Protein AF-A0A0D8L6P1-F1 (afdb_monomer_lite)

Foldseek 3Di:
DDADPVGFAFWDKDFDWDFADQDPVRDTDTDTDPPRIDIDTDRDDDDDPDDADDDDVVCPPVPDDGD

pLDDT: mean 93.54, std 4.8, range [75.88, 98.38]

Sequence (67 aa):
IDRTEQGAVSGIGLIRTQLGEPGPDGRRRPKPVEGSEFILDADVLIMAFGFQSHPMPWLSGYNVQLG

Structure (mmCIF, N/CA/C/O backbone):
data_AF-A0A0D8L6P1-F1
#
_entry.id   AF-A0A0D8L6P1-F1
#
loop_
_atom_site.group_PDB
_atom_site.id
_atom_site.type_symbol
_atom_site.label_atom_id
_atom_site.label_alt_id
_atom_site.label_comp_id
_atom_site.label_asym_id
_atom_site.label_entity_id
_atom_site.label_seq_id
_atom_site.pdbx_PDB_ins_code
_atom_site.Cartn_x
_atom_site.Cartn_y
_atom_site.Cartn_z
_atom_site.occupancy
_atom_site.B_iso_or_equiv
_atom_site.auth_seq_id
_atom_site.auth_comp_id
_atom_site.auth_asym_id
_atom_site.auth_atom_id
_atom_site.pdbx_PDB_model_num
ATOM 1 N N . ILE A 1 1 ? -4.931 -6.287 8.748 1.00 91.62 1 ILE A N 1
ATOM 2 C CA . ILE A 1 1 ? -6.296 -5.924 8.308 1.00 91.62 1 ILE A CA 1
ATOM 3 C C . ILE A 1 1 ? -7.181 -6.350 9.441 1.00 91.62 1 ILE A C 1
ATOM 5 O O . ILE A 1 1 ? -7.257 -7.547 9.716 1.00 91.62 1 ILE A O 1
ATOM 9 N N . ASP A 1 2 ? -7.771 -5.370 10.090 1.00 92.25 2 ASP A N 1
ATOM 10 C CA . ASP A 1 2 ? -8.653 -5.592 11.216 1.00 92.25 2 ASP A CA 1
ATOM 11 C C . ASP A 1 2 ? -10.053 -5.823 10.668 1.00 92.25 2 ASP A C 1
ATOM 13 O O . ASP A 1 2 ? -10.408 -5.327 9.589 1.00 92.25 2 ASP A O 1
ATOM 17 N N . ARG A 1 3 ? -10.806 -6.671 11.365 1.00 93.94 3 ARG A N 1
ATOM 18 C CA . ARG A 1 3 ? -12.152 -7.047 10.959 1.00 93.94 3 ARG A CA 1
AT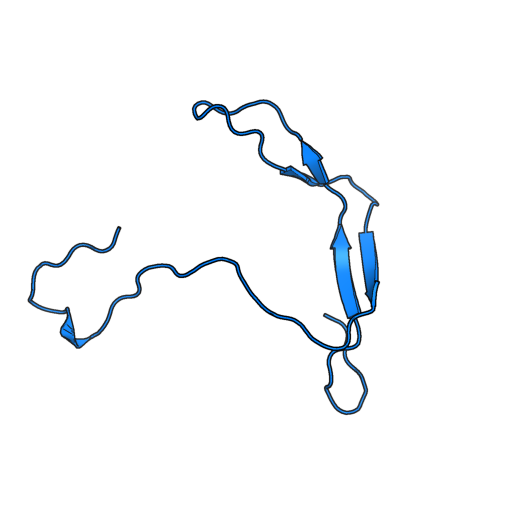OM 19 C C . ARG A 1 3 ? -13.114 -6.971 12.127 1.00 93.94 3 ARG A C 1
ATOM 21 O O . ARG A 1 3 ? -12.735 -7.248 13.262 1.00 93.94 3 ARG A O 1
ATOM 28 N N . THR A 1 4 ? -14.366 -6.663 11.816 1.00 94.12 4 THR A N 1
ATOM 29 C CA . THR A 1 4 ? -15.477 -6.773 12.762 1.00 94.12 4 THR A CA 1
ATOM 30 C C . THR A 1 4 ? -15.846 -8.239 13.012 1.00 94.12 4 THR A C 1
ATOM 32 O O . THR A 1 4 ? -15.433 -9.136 12.271 1.00 94.12 4 THR A O 1
ATOM 35 N N . GLU A 1 5 ? -16.684 -8.494 14.019 1.00 95.19 5 GLU A N 1
ATOM 36 C CA . GLU A 1 5 ? -17.229 -9.832 14.307 1.00 95.19 5 GLU A CA 1
ATOM 37 C C . GLU A 1 5 ? -18.010 -10.427 13.122 1.00 95.19 5 GLU A C 1
ATOM 39 O O . GLU A 1 5 ? -18.029 -11.638 12.921 1.00 95.19 5 GLU A O 1
ATOM 44 N N . GLN A 1 6 ? -18.616 -9.572 12.295 1.00 94.62 6 GLN A N 1
ATOM 45 C CA . GLN A 1 6 ? -19.354 -9.948 11.087 1.00 94.62 6 GLN A CA 1
ATOM 46 C C . GLN A 1 6 ? -18.434 -10.158 9.867 1.00 94.62 6 GLN A C 1
ATOM 48 O O . GLN A 1 6 ? -18.917 -10.449 8.775 1.00 94.62 6 GLN A O 1
ATOM 53 N N . GLY A 1 7 ? -17.115 -10.008 10.033 1.00 93.12 7 GLY A N 1
ATOM 54 C CA . GLY A 1 7 ? -16.107 -10.262 9.002 1.00 93.12 7 GLY A CA 1
ATOM 55 C C . GLY A 1 7 ? -15.837 -9.099 8.041 1.00 93.12 7 GLY A C 1
ATOM 56 O O . GLY A 1 7 ? -15.044 -9.268 7.110 1.00 93.12 7 GLY A O 1
ATOM 57 N N . ALA A 1 8 ? -16.448 -7.930 8.253 1.00 94.69 8 ALA A N 1
ATOM 58 C CA . ALA A 1 8 ? -16.178 -6.728 7.462 1.00 94.69 8 ALA A CA 1
ATOM 59 C C . ALA A 1 8 ? -14.804 -6.139 7.810 1.00 94.69 8 ALA A C 1
ATOM 61 O O . ALA A 1 8 ? -14.329 -6.321 8.928 1.00 94.69 8 ALA A O 1
ATOM 62 N N . VAL A 1 9 ? -14.160 -5.440 6.869 1.00 95.25 9 VAL A N 1
ATOM 63 C CA . VAL A 1 9 ? -12.921 -4.693 7.151 1.00 95.25 9 VAL A CA 1
ATOM 64 C C . VAL A 1 9 ? -13.255 -3.530 8.087 1.00 95.25 9 VAL A C 1
ATOM 66 O O . VAL A 1 9 ? -14.278 -2.882 7.899 1.00 95.25 9 VAL A O 1
ATOM 69 N N . SER A 1 10 ? -12.413 -3.294 9.090 1.00 96.31 10 SER A N 1
ATOM 70 C CA . SER A 1 10 ? -12.549 -2.163 10.020 1.00 96.31 10 SER A CA 1
ATOM 71 C C . SER A 1 10 ? -11.295 -1.293 10.101 1.00 96.31 10 SER A C 1
ATOM 73 O O . SER A 1 10 ? -11.344 -0.175 10.602 1.00 96.31 10 SER A O 1
ATOM 75 N N . GLY A 1 11 ? -10.157 -1.785 9.610 1.00 97.06 11 GLY A N 1
ATOM 76 C CA . GLY A 1 11 ? -8.915 -1.030 9.635 1.00 97.06 11 GLY A CA 1
ATOM 77 C C . GLY A 1 11 ? -7.758 -1.739 8.949 1.00 97.06 11 GLY A C 1
ATOM 78 O O . GLY A 1 11 ? -7.782 -2.943 8.659 1.00 97.06 11 GLY A O 1
ATOM 79 N N . ILE A 1 12 ? -6.711 -0.973 8.672 1.00 97.56 12 ILE A N 1
ATOM 80 C CA . ILE A 1 12 ? -5.501 -1.440 8.004 1.00 97.56 12 ILE A CA 1
ATOM 81 C C . ILE A 1 12 ? -4.301 -1.024 8.844 1.00 97.56 12 ILE A C 1
ATOM 83 O O . ILE A 1 12 ? -4.070 0.159 9.072 1.00 97.56 12 ILE A O 1
ATOM 87 N N . GLY A 1 13 ? -3.512 -2.008 9.270 1.00 97.06 13 GLY A N 1
ATOM 88 C CA . GLY A 1 13 ? -2.212 -1.755 9.875 1.00 97.06 13 GLY A CA 1
ATOM 89 C C . GLY A 1 13 ? -1.218 -1.261 8.831 1.00 97.06 13 GLY A C 1
ATOM 90 O O . GLY A 1 13 ? -1.039 -1.896 7.790 1.00 97.06 13 GLY A O 1
ATOM 91 N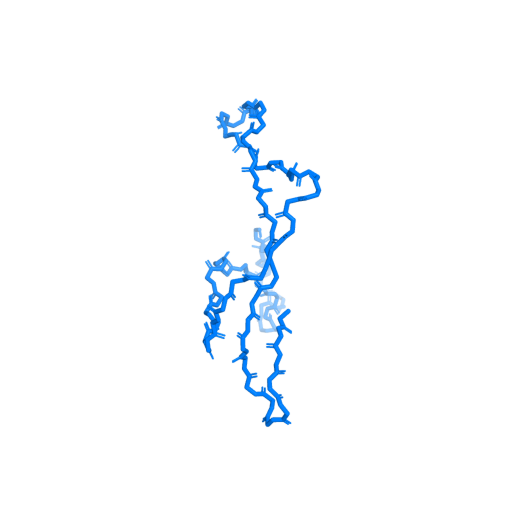 N . LEU A 1 14 ? -0.586 -0.131 9.122 1.00 97.69 14 LEU A N 1
ATOM 92 C CA . LEU A 1 14 ? 0.389 0.543 8.279 1.00 97.69 14 LEU A CA 1
ATOM 93 C C . LEU A 1 14 ? 1.646 0.869 9.090 1.00 97.69 14 LEU A C 1
ATOM 95 O O . LEU A 1 14 ? 1.624 0.947 10.316 1.00 97.69 14 LEU A O 1
ATOM 99 N N . ILE A 1 15 ? 2.740 1.105 8.374 1.00 98.19 15 ILE A N 1
ATOM 100 C CA . ILE A 1 15 ? 3.976 1.682 8.908 1.00 98.19 15 ILE A CA 1
ATOM 101 C C . ILE A 1 15 ? 4.298 2.952 8.131 1.00 98.19 15 ILE A C 1
ATOM 103 O O . ILE A 1 15 ? 3.935 3.084 6.956 1.00 98.19 15 ILE A O 1
ATOM 107 N N . ARG A 1 16 ? 5.007 3.892 8.754 1.00 98.19 16 ARG A N 1
ATOM 108 C CA . ARG A 1 16 ? 5.558 5.038 8.027 1.00 98.19 16 ARG A CA 1
ATOM 109 C C . ARG A 1 16 ? 6.817 4.623 7.280 1.00 98.19 16 ARG A C 1
ATOM 111 O O . ARG A 1 16 ? 7.573 3.745 7.696 1.00 98.19 16 ARG A O 1
ATOM 118 N N . THR A 1 17 ? 7.059 5.303 6.168 1.00 98.00 17 THR A N 1
ATOM 119 C CA . THR A 1 17 ? 8.256 5.107 5.354 1.00 98.00 17 THR A CA 1
ATOM 120 C C . THR A 1 17 ? 8.962 6.427 5.108 1.00 98.00 17 THR A C 1
ATOM 122 O O . THR A 1 17 ? 8.311 7.459 4.950 1.00 98.00 17 THR A O 1
ATOM 125 N N . GLN A 1 18 ? 10.282 6.372 4.983 1.00 97.62 18 GLN A N 1
ATOM 126 C CA . GLN A 1 18 ? 11.121 7.473 4.522 1.00 97.62 18 GLN A CA 1
ATOM 127 C C . GLN A 1 18 ? 11.829 7.103 3.215 1.00 97.62 18 GLN A C 1
ATOM 129 O O . GLN A 1 18 ? 12.003 5.924 2.903 1.00 97.62 18 GLN A O 1
ATOM 134 N N . LEU A 1 19 ? 12.244 8.099 2.434 1.00 97.81 19 LEU A N 1
ATOM 135 C CA . LEU A 1 19 ? 12.973 7.851 1.190 1.00 97.81 19 LEU A CA 1
ATOM 136 C C . LEU A 1 19 ? 14.400 7.382 1.491 1.00 97.81 19 LEU A C 1
ATOM 138 O O . LEU A 1 19 ? 15.136 8.047 2.216 1.00 97.81 19 LEU A O 1
ATOM 142 N N . GLY A 1 20 ? 14.797 6.249 0.911 1.00 96.12 20 GLY A N 1
ATOM 143 C CA . GLY A 1 20 ? 16.192 5.818 0.888 1.00 96.12 20 GLY A CA 1
ATOM 144 C C . GLY A 1 20 ? 17.034 6.598 -0.124 1.00 96.12 20 GLY A C 1
ATOM 145 O O . GLY A 1 20 ? 16.548 7.493 -0.812 1.00 96.12 20 GLY A O 1
ATOM 146 N N . GLU A 1 21 ? 18.303 6.226 -0.257 1.00 96.44 21 GLU A N 1
ATOM 147 C CA . GLU A 1 21 ? 19.168 6.753 -1.316 1.00 96.44 21 GLU A CA 1
ATOM 148 C C . GLU A 1 21 ? 18.648 6.387 -2.719 1.00 96.44 21 GLU A C 1
ATOM 150 O O . GLU A 1 21 ? 17.979 5.357 -2.878 1.00 96.44 21 GLU A O 1
ATOM 155 N N . PRO A 1 22 ? 18.899 7.234 -3.735 1.00 96.50 22 PRO A N 1
ATOM 156 C CA . PRO A 1 22 ? 18.533 6.926 -5.113 1.00 96.50 22 PRO A CA 1
ATOM 157 C C . PRO A 1 22 ? 19.264 5.670 -5.600 1.00 96.50 22 PRO A C 1
ATOM 159 O O . PRO A 1 22 ? 20.473 5.526 -5.422 1.00 96.50 22 PRO A O 1
ATOM 162 N N . GLY A 1 23 ? 18.510 4.750 -6.204 1.00 93.06 23 GLY A N 1
ATOM 163 C CA . GLY A 1 23 ? 19.061 3.562 -6.849 1.00 93.06 23 GLY A CA 1
ATOM 164 C C . GLY A 1 23 ? 19.680 3.860 -8.223 1.00 93.06 23 GLY A C 1
ATOM 165 O O . GLY A 1 23 ? 19.621 4.995 -8.698 1.00 93.06 23 GLY A O 1
ATOM 166 N N . PRO A 1 24 ? 20.231 2.838 -8.905 1.00 95.94 24 PRO A N 1
ATOM 167 C CA . PRO A 1 24 ? 20.797 2.978 -10.253 1.00 95.94 24 PRO A CA 1
ATOM 168 C C . PRO A 1 24 ? 19.800 3.479 -11.312 1.00 95.94 24 PRO A C 1
ATOM 170 O O . PRO A 1 24 ? 20.198 4.080 -12.302 1.00 95.94 24 PRO A O 1
ATOM 173 N N . ASP A 1 25 ? 18.503 3.252 -11.096 1.00 95.62 25 ASP A N 1
ATOM 174 C CA . ASP A 1 25 ? 17.392 3.747 -11.920 1.00 95.62 25 ASP A CA 1
ATOM 175 C C . ASP A 1 25 ? 16.941 5.172 -11.533 1.00 95.62 25 ASP A C 1
ATOM 177 O O . ASP A 1 25 ? 15.926 5.667 -12.024 1.00 95.62 25 ASP A O 1
ATOM 181 N N . GLY A 1 26 ? 17.658 5.816 -10.606 1.00 95.38 26 GLY A N 1
ATOM 182 C CA . GLY A 1 26 ? 17.340 7.124 -10.038 1.00 95.38 26 GLY A CA 1
ATOM 183 C C . GLY A 1 26 ? 16.170 7.120 -9.051 1.00 95.38 26 GLY A C 1
ATOM 184 O O . GLY A 1 26 ? 15.900 8.144 -8.420 1.00 95.38 26 GLY A O 1
ATOM 185 N N . ARG A 1 27 ? 15.465 5.994 -8.870 1.00 97.00 27 ARG A N 1
ATOM 186 C CA . ARG A 1 27 ? 14.305 5.928 -7.976 1.00 97.00 27 ARG A CA 1
ATOM 187 C C . ARG A 1 27 ? 14.758 5.748 -6.533 1.00 97.00 27 ARG A C 1
ATOM 189 O O . ARG A 1 27 ? 15.562 4.873 -6.210 1.00 97.00 27 ARG A O 1
ATOM 196 N N . ARG A 1 28 ? 14.188 6.549 -5.631 1.00 97.56 28 ARG A N 1
ATOM 197 C CA . ARG A 1 28 ? 14.360 6.383 -4.182 1.00 97.56 28 ARG A CA 1
ATOM 198 C C . ARG A 1 28 ? 13.326 5.382 -3.682 1.00 97.56 28 ARG A C 1
ATOM 200 O O . ARG A 1 28 ? 12.126 5.611 -3.814 1.00 97.56 28 ARG A O 1
ATOM 207 N N . ARG A 1 29 ? 13.782 4.260 -3.126 1.00 96.06 29 ARG A N 1
ATOM 208 C CA . ARG A 1 29 ? 12.889 3.223 -2.586 1.00 96.06 29 ARG A CA 1
ATOM 209 C C . ARG A 1 29 ? 12.463 3.575 -1.155 1.00 96.06 29 ARG A C 1
ATOM 211 O O . ARG A 1 29 ? 13.289 4.109 -0.409 1.00 96.06 29 ARG A O 1
ATOM 218 N N . PRO A 1 30 ? 11.210 3.293 -0.758 1.00 97.00 30 PRO A N 1
ATOM 219 C CA . PRO A 1 30 ? 10.765 3.523 0.611 1.00 97.00 30 PRO A CA 1
ATOM 220 C C . PRO A 1 30 ? 11.513 2.599 1.582 1.00 97.00 30 PRO A C 1
ATOM 222 O O . PRO A 1 30 ? 11.716 1.419 1.296 1.00 97.00 30 PRO A O 1
ATOM 225 N N . LYS A 1 31 ? 11.911 3.139 2.736 1.00 97.19 31 LYS A N 1
ATOM 226 C CA . LYS A 1 31 ? 12.478 2.404 3.872 1.00 97.19 31 LYS A CA 1
ATOM 227 C C . LYS A 1 31 ? 11.550 2.537 5.086 1.00 97.19 31 LYS A C 1
ATOM 229 O O . LYS A 1 31 ? 11.139 3.665 5.369 1.00 97.19 31 LYS A O 1
ATOM 234 N N . PRO A 1 32 ? 11.224 1.440 5.793 1.00 97.62 32 PRO A N 1
ATOM 235 C CA . PRO A 1 32 ? 10.465 1.483 7.042 1.00 97.62 32 PRO A CA 1
ATOM 236 C C . PRO A 1 32 ? 11.078 2.433 8.074 1.00 97.62 32 PRO A C 1
ATOM 238 O O . PRO A 1 32 ? 12.302 2.510 8.190 1.00 97.62 32 PRO A O 1
ATOM 241 N N . VAL A 1 33 ? 10.228 3.123 8.834 1.00 98.12 33 VAL A N 1
ATOM 242 C CA . VAL A 1 33 ? 10.615 3.793 10.082 1.00 98.12 33 VAL A CA 1
ATOM 243 C C . VAL A 1 33 ? 10.234 2.864 11.236 1.00 98.12 33 VAL A C 1
ATOM 245 O O . VAL A 1 33 ? 9.069 2.496 11.367 1.00 98.12 33 VAL A O 1
ATOM 248 N N . GLU A 1 34 ? 11.205 2.448 12.043 1.00 97.50 34 GLU A N 1
ATOM 249 C CA . GLU A 1 34 ? 10.972 1.549 13.181 1.00 97.50 34 GLU A CA 1
ATOM 250 C C . GLU A 1 34 ? 10.077 2.210 14.242 1.00 97.50 34 GLU A C 1
ATOM 252 O O . GLU A 1 34 ? 10.205 3.409 14.501 1.00 97.50 34 GLU A O 1
ATOM 257 N N . GLY A 1 35 ? 9.152 1.445 14.831 1.00 98.12 35 GLY A N 1
ATOM 258 C CA . GLY A 1 35 ? 8.233 1.947 15.859 1.00 98.12 35 GLY A CA 1
ATOM 259 C C . GLY A 1 35 ? 7.151 2.895 15.327 1.00 98.12 35 GLY A C 1
ATOM 260 O O . GLY A 1 35 ? 6.555 3.644 16.099 1.00 98.12 35 GLY A O 1
ATOM 261 N N . SER A 1 36 ? 6.940 2.935 14.006 1.00 98.38 36 SER A N 1
ATOM 262 C CA . SER A 1 36 ? 5.979 3.835 13.354 1.00 98.38 36 SER A CA 1
ATOM 263 C C . SER A 1 36 ? 4.660 3.163 12.967 1.00 98.38 36 SER A C 1
ATOM 265 O O . SER A 1 36 ? 3.932 3.686 12.119 1.00 98.38 36 SER A O 1
ATOM 267 N N . GLU A 1 37 ? 4.371 2.004 13.551 1.00 98.38 37 GLU A N 1
ATOM 268 C CA . GLU A 1 37 ? 3.149 1.241 13.336 1.00 98.38 37 GLU A CA 1
ATOM 269 C C . GLU A 1 37 ? 1.917 2.053 13.758 1.00 98.38 37 GLU A C 1
ATOM 271 O O . GLU A 1 37 ? 1.884 2.680 14.818 1.00 98.38 37 GLU A O 1
ATOM 276 N N . PHE A 1 38 ? 0.877 2.032 12.929 1.00 98.00 38 PHE A N 1
ATOM 277 C CA . PHE A 1 38 ? -0.421 2.612 13.260 1.00 98.00 38 PHE A CA 1
ATOM 278 C C . PHE A 1 38 ? -1.545 1.894 12.514 1.00 98.00 38 PHE A C 1
ATOM 280 O O . PHE A 1 38 ? -1.319 1.250 11.489 1.00 98.00 38 PHE A O 1
ATOM 287 N N . ILE A 1 39 ? -2.768 2.023 13.025 1.00 97.81 39 ILE A N 1
ATOM 288 C CA . ILE A 1 39 ? -3.975 1.576 12.330 1.00 97.81 39 ILE A CA 1
ATOM 289 C C . ILE A 1 39 ? -4.596 2.774 11.613 1.00 97.81 39 ILE A C 1
ATOM 291 O O . ILE A 1 39 ? -4.736 3.852 12.190 1.00 97.81 39 ILE A O 1
ATOM 295 N N . LEU A 1 40 ? -4.940 2.582 10.343 1.00 97.31 40 LEU A N 1
ATOM 296 C CA . LEU A 1 40 ? -5.800 3.477 9.582 1.00 97.31 40 LEU A CA 1
ATOM 297 C C . LEU A 1 40 ? -7.196 2.859 9.509 1.00 97.31 40 LEU A C 1
ATOM 299 O O . LEU A 1 40 ? -7.352 1.782 8.929 1.00 97.31 40 LEU A O 1
ATOM 303 N N . ASP A 1 41 ? -8.188 3.542 10.070 1.00 97.50 41 ASP A N 1
ATOM 304 C CA . ASP A 1 41 ? -9.585 3.108 10.016 1.00 97.50 41 ASP A CA 1
ATOM 305 C C . ASP A 1 41 ? -10.084 3.102 8.567 1.00 97.50 41 ASP A C 1
ATOM 307 O O . ASP A 1 41 ? -9.877 4.059 7.813 1.00 97.50 41 ASP A O 1
ATOM 311 N N . ALA A 1 42 ? -10.710 1.997 8.163 1.00 96.25 42 ALA A N 1
ATOM 312 C CA . ALA A 1 42 ? -11.226 1.820 6.812 1.00 96.25 42 ALA A CA 1
ATOM 313 C C . ALA A 1 42 ? -12.276 0.709 6.763 1.00 96.25 42 ALA A C 1
ATOM 315 O O . ALA A 1 42 ? -12.048 -0.379 7.285 1.00 96.25 42 ALA A O 1
ATOM 316 N N . ASP A 1 43 ? -13.366 0.947 6.036 1.00 95.50 43 ASP A N 1
ATOM 317 C CA . ASP A 1 43 ? -14.423 -0.051 5.813 1.00 95.50 43 ASP A CA 1
ATOM 318 C C . ASP A 1 43 ? -14.220 -0.852 4.513 1.00 95.50 43 ASP A C 1
ATOM 320 O O . ASP A 1 43 ? -14.781 -1.933 4.322 1.00 95.50 43 ASP A O 1
ATOM 324 N N . VAL A 1 44 ? -13.415 -0.317 3.584 1.00 94.81 44 VAL A N 1
ATOM 325 C CA . VAL A 1 44 ? -13.187 -0.884 2.247 1.00 94.81 44 VAL A CA 1
ATOM 326 C C . VAL A 1 44 ? -11.702 -0.846 1.895 1.00 94.81 44 VAL A C 1
ATOM 328 O O . VAL A 1 44 ? -11.042 0.181 2.031 1.00 94.81 44 VAL A O 1
ATOM 331 N N . LEU A 1 45 ? -11.188 -1.963 1.372 1.00 92.62 45 LEU A N 1
ATOM 332 C CA . LEU A 1 45 ? -9.822 -2.089 0.863 1.00 92.62 45 LEU A CA 1
ATOM 333 C C . LEU A 1 45 ? -9.835 -2.395 -0.638 1.00 92.62 45 LEU A C 1
ATOM 335 O O . LEU A 1 45 ? -10.315 -3.446 -1.058 1.00 92.62 45 LEU A O 1
ATOM 339 N N . ILE A 1 46 ? -9.255 -1.498 -1.437 1.00 94.69 46 ILE A N 1
ATOM 340 C CA . ILE A 1 46 ? -9.068 -1.678 -2.882 1.00 94.69 46 ILE A CA 1
ATOM 341 C C . ILE A 1 46 ? -7.581 -1.915 -3.151 1.00 94.69 46 ILE A C 1
ATOM 343 O O . ILE A 1 46 ? -6.747 -1.055 -2.875 1.00 94.69 46 ILE A O 1
ATOM 347 N N . MET A 1 47 ? -7.238 -3.081 -3.700 1.00 93.50 47 MET A N 1
ATOM 348 C CA . MET A 1 47 ? -5.859 -3.401 -4.074 1.00 93.50 47 MET A CA 1
ATOM 349 C C . MET A 1 47 ? -5.563 -2.895 -5.486 1.00 93.50 47 MET A C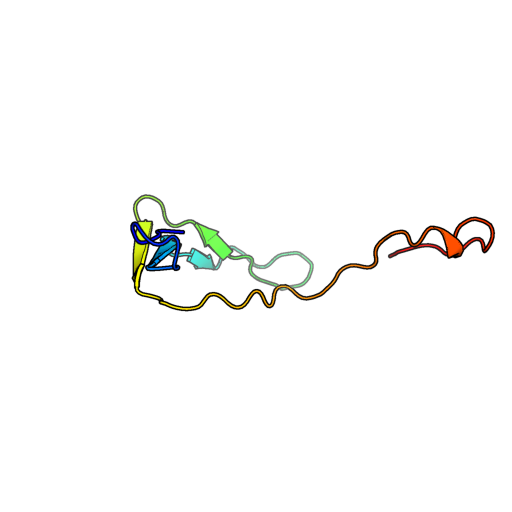 1
ATOM 351 O O . MET A 1 47 ? -6.214 -3.303 -6.444 1.00 93.50 47 MET A O 1
ATOM 355 N N . ALA A 1 48 ? -4.558 -2.028 -5.611 1.00 94.81 48 ALA A N 1
ATOM 356 C CA . ALA A 1 48 ? -4.191 -1.372 -6.867 1.00 94.81 48 ALA A CA 1
ATOM 357 C C . ALA A 1 48 ? -2.688 -1.501 -7.182 1.00 94.81 48 ALA A C 1
ATOM 359 O O . ALA A 1 48 ? -2.065 -0.574 -7.690 1.00 94.81 48 ALA A O 1
ATOM 360 N N . PHE A 1 49 ? -2.087 -2.657 -6.884 1.00 91.62 49 PHE A N 1
ATOM 361 C CA . PHE A 1 49 ? -0.653 -2.907 -7.106 1.00 91.62 49 PHE A CA 1
ATOM 362 C C . PHE A 1 49 ? -0.273 -3.154 -8.577 1.00 91.62 49 PHE A C 1
ATOM 364 O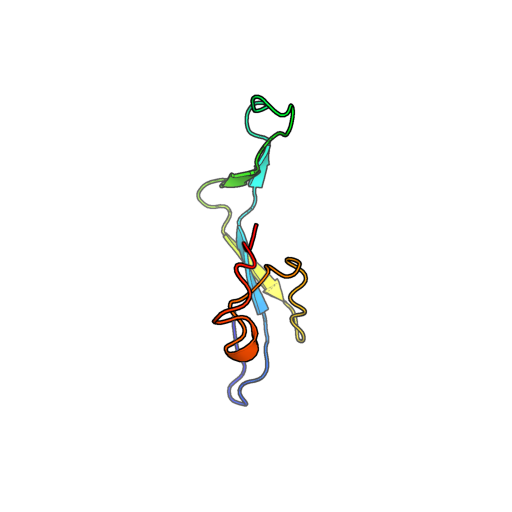 O . PHE A 1 49 ? 0.884 -3.439 -8.880 1.00 91.62 49 PHE A O 1
ATOM 371 N N . GLY A 1 50 ? -1.232 -3.030 -9.496 1.00 91.12 50 GLY A N 1
ATOM 372 C CA . GLY A 1 50 ? -1.085 -3.474 -10.876 1.00 91.12 50 GLY A CA 1
ATOM 373 C C . GLY A 1 50 ? -1.223 -4.991 -11.006 1.00 91.12 50 GLY A C 1
ATOM 374 O O . GLY A 1 50 ? -1.493 -5.700 -10.037 1.00 91.12 50 GLY A O 1
ATOM 375 N N . PHE A 1 51 ? -1.056 -5.480 -12.231 1.00 88.94 51 PHE A N 1
ATOM 376 C CA . PHE A 1 51 ? -1.176 -6.896 -12.561 1.00 88.94 51 PHE A CA 1
ATOM 377 C C . PHE A 1 51 ? 0.136 -7.384 -13.157 1.00 88.94 51 PHE A C 1
ATOM 379 O O . PHE A 1 51 ? 0.729 -6.712 -14.000 1.00 88.94 51 PHE A O 1
ATOM 386 N N . GLN A 1 52 ? 0.574 -8.562 -12.727 1.00 87.56 52 GLN A N 1
ATOM 387 C CA . GLN A 1 52 ? 1.652 -9.285 -13.387 1.00 87.56 52 GLN A CA 1
ATOM 388 C C . GLN A 1 52 ? 1.060 -10.279 -14.377 1.00 87.56 52 GLN A C 1
ATOM 390 O O . GLN A 1 52 ? -0.048 -10.786 -14.186 1.00 87.56 52 GLN A O 1
ATOM 395 N N . SER A 1 53 ? 1.808 -10.555 -15.441 1.00 88.56 53 SER A N 1
ATOM 396 C CA . SER A 1 53 ? 1.436 -11.628 -16.349 1.00 88.56 53 SER A CA 1
ATOM 397 C C . SER A 1 53 ? 1.497 -12.970 -15.606 1.00 88.56 53 SER A C 1
ATOM 399 O O . SER A 1 53 ? 2.406 -13.218 -14.817 1.00 88.56 53 SER A O 1
ATOM 401 N N . HIS A 1 54 ? 0.483 -13.811 -15.798 1.00 84.88 54 HIS A N 1
ATOM 402 C CA . HIS A 1 54 ? 0.373 -15.119 -15.153 1.00 84.88 54 HIS A CA 1
ATOM 403 C C . HIS A 1 54 ? 0.322 -16.213 -16.226 1.00 84.88 54 HIS A C 1
ATOM 405 O O . HIS A 1 54 ? -0.291 -15.993 -17.276 1.00 84.88 54 HIS A O 1
ATOM 411 N N . PRO A 1 55 ? 0.946 -17.384 -15.997 1.00 86.69 55 PRO A N 1
ATOM 412 C CA . PRO A 1 55 ? 0.853 -18.523 -16.902 1.00 86.69 55 PRO A CA 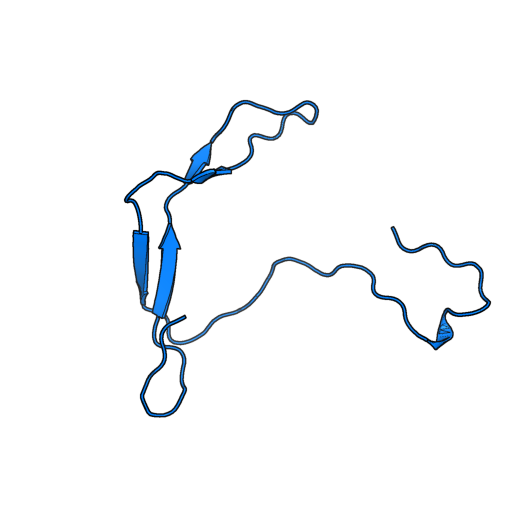1
ATOM 413 C C . PRO A 1 55 ? -0.593 -18.959 -17.102 1.00 86.69 55 PRO A C 1
ATOM 415 O O . PRO A 1 55 ? -1.217 -19.559 -16.234 1.00 86.69 55 PRO A O 1
ATOM 418 N N . MET A 1 56 ? -1.108 -18.701 -18.297 1.00 88.00 56 MET A N 1
ATOM 419 C CA . MET A 1 56 ? -2.386 -19.248 -18.714 1.00 88.00 56 MET A CA 1
ATOM 420 C C . MET A 1 56 ? -2.160 -20.634 -19.322 1.00 88.00 56 MET A C 1
ATOM 422 O O . MET A 1 56 ? -1.327 -20.748 -20.221 1.00 88.00 56 MET A O 1
ATOM 426 N N . PRO A 1 57 ? -2.906 -21.678 -18.919 1.00 89.75 57 PRO A N 1
ATOM 427 C CA . PRO A 1 57 ? -2.710 -23.034 -19.442 1.00 89.75 57 PRO A CA 1
ATOM 428 C C . PRO A 1 57 ? -2.768 -23.136 -20.972 1.00 89.75 57 PRO A C 1
ATOM 430 O O . PRO A 1 57 ? -2.103 -23.971 -21.569 1.00 89.75 57 PRO A O 1
ATOM 433 N N . TRP A 1 58 ? -3.528 -22.259 -21.627 1.00 89.81 58 TRP A N 1
ATOM 434 C CA . TRP A 1 58 ? -3.626 -22.223 -23.087 1.00 89.81 58 TRP A CA 1
ATOM 435 C C . TRP A 1 58 ? -2.392 -21.623 -23.781 1.00 89.81 58 TRP A C 1
ATOM 437 O O . TRP A 1 58 ? -2.228 -21.816 -24.979 1.00 89.81 58 TRP A O 1
ATOM 447 N N . LEU A 1 59 ? -1.515 -20.916 -23.060 1.00 89.88 59 LEU A N 1
ATOM 448 C CA . LEU A 1 59 ? -0.233 -20.434 -23.590 1.00 89.88 59 LEU A CA 1
ATOM 449 C C . LEU A 1 59 ? 0.807 -21.561 -23.692 1.00 89.88 59 LEU A C 1
ATOM 451 O O . LEU A 1 59 ? 1.827 -21.403 -24.370 1.00 89.88 59 LEU A O 1
ATOM 455 N N . SER A 1 60 ? 0.561 -22.705 -23.046 1.00 83.69 60 SER A N 1
ATOM 456 C CA . SER A 1 60 ? 1.427 -23.877 -23.126 1.00 83.69 60 SER A CA 1
ATOM 457 C C . SER A 1 60 ? 1.514 -24.380 -24.570 1.00 83.69 60 SER A C 1
ATOM 459 O O . SER A 1 60 ? 0.513 -24.743 -25.176 1.00 83.69 60 SER A O 1
ATOM 461 N N . GLY A 1 61 ? 2.730 -24.393 -25.124 1.00 86.31 61 GLY A N 1
ATOM 462 C CA . GLY A 1 61 ? 3.001 -24.811 -26.505 1.00 86.31 61 GLY A CA 1
ATOM 463 C C . GLY A 1 61 ? 3.196 -23.669 -27.508 1.00 86.31 61 GLY A C 1
ATOM 464 O O . GLY A 1 61 ? 3.681 -23.924 -28.605 1.00 86.31 61 GLY A O 1
ATOM 465 N N . TYR A 1 62 ? 2.918 -22.414 -27.132 1.00 87.00 62 TYR A N 1
ATOM 466 C CA . TYR A 1 62 ? 3.059 -21.252 -28.028 1.00 87.00 62 TYR A CA 1
ATOM 467 C C . TYR A 1 62 ? 4.374 -20.469 -27.864 1.00 87.00 62 TYR A C 1
ATOM 469 O O . TYR A 1 62 ? 4.509 -19.376 -28.403 1.00 87.00 62 TYR A O 1
ATOM 477 N N . ASN A 1 63 ? 5.354 -21.016 -27.133 1.00 86.31 63 ASN A N 1
ATOM 478 C CA . ASN A 1 63 ? 6.665 -20.400 -26.860 1.00 86.31 63 ASN A CA 1
ATOM 479 C C . ASN A 1 63 ? 6.587 -18.924 -26.401 1.00 86.31 63 ASN A C 1
ATOM 481 O O . ASN A 1 63 ? 7.481 -18.124 -26.678 1.00 86.31 63 ASN A O 1
ATOM 485 N N . VAL A 1 64 ? 5.501 -18.564 -25.708 1.00 88.38 64 VAL A N 1
ATOM 486 C CA . VAL A 1 64 ? 5.278 -17.219 -25.171 1.00 88.38 64 VAL A CA 1
ATOM 487 C C . VAL A 1 64 ? 6.075 -17.067 -23.882 1.00 88.38 64 VAL A C 1
ATOM 489 O O . VAL A 1 64 ? 5.880 -17.825 -22.932 1.00 88.38 64 VAL A O 1
ATOM 492 N N . GLN A 1 65 ? 6.965 -16.077 -23.850 1.00 82.62 65 GLN A N 1
ATOM 493 C CA . GLN A 1 65 ? 7.714 -15.704 -22.654 1.00 82.62 65 GLN A CA 1
ATOM 494 C C . GLN A 1 65 ? 6.933 -14.648 -21.877 1.00 82.62 65 GLN A C 1
ATOM 496 O O . GLN A 1 65 ? 6.583 -13.599 -22.416 1.00 82.62 65 GLN A O 1
ATOM 501 N N . LEU A 1 66 ? 6.652 -14.943 -20.611 1.00 84.88 66 LEU A N 1
ATOM 502 C CA . LEU A 1 66 ? 6.127 -13.959 -19.674 1.00 84.88 66 LEU A CA 1
ATOM 503 C C . LEU A 1 66 ? 7.295 -13.114 -19.154 1.00 84.88 66 LEU A C 1
ATOM 505 O O . LEU A 1 66 ? 8.361 -13.662 -18.867 1.00 84.88 66 LEU A O 1
ATOM 509 N N . GLY A 1 67 ? 7.100 -11.795 -19.120 1.00 75.88 67 GLY A N 1
ATOM 510 C CA . GLY A 1 67 ? 8.097 -10.814 -18.673 1.00 75.88 67 GLY A CA 1
ATOM 511 C C . GLY A 1 67 ? 8.103 -10.579 -17.172 1.00 75.88 67 GLY A C 1
ATOM 512 O O . GLY A 1 67 ? 7.134 -10.995 -16.495 1.00 75.88 67 GLY A O 1
#

Organism: Morganella morganii (NCBI:txid582)

Secondary structure (DSSP, 8-state):
-EE-TTS-EEEEEE--EEEEEE-TTSPEEEEEPTT--EEEE-S-----S-------GGGTTTTPPP-

Radius of gyration: 18.97 Å;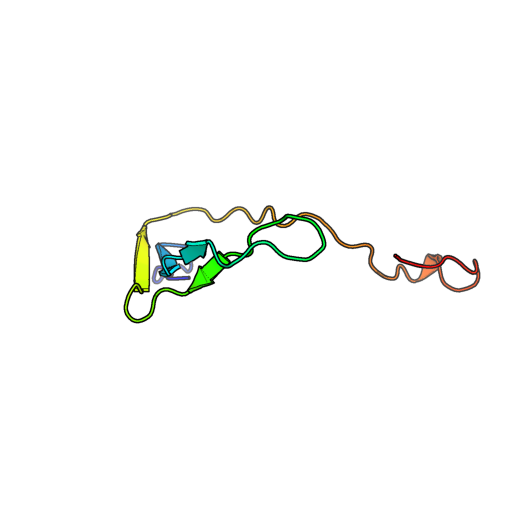 chains: 1; bounding box: 40×33×44 Å

InterPro domains:
  IPR036188 FAD/NAD(P)-binding domain superfamily [G3DSA:3.50.50.60] (1-50)
  IPR036188 FAD/NAD(P)-binding domain superfamily [SSF51905] (7-51)